Protein AF-A0A6M8MYH3-F1 (afdb_monomer_lite)

Structure (mmCIF, N/CA/C/O backbone):
data_AF-A0A6M8MYH3-F1
#
_entry.id   AF-A0A6M8MYH3-F1
#
loop_
_atom_site.group_PDB
_atom_site.id
_atom_site.type_symbol
_atom_site.label_atom_id
_atom_site.label_alt_id
_atom_site.label_comp_id
_atom_site.label_asym_id
_atom_site.label_entity_id
_atom_site.label_seq_id
_atom_site.pdbx_PDB_ins_code
_atom_site.Cartn_x
_atom_site.Cartn_y
_atom_site.Cartn_z
_atom_site.occupancy
_atom_site.B_iso_or_equiv
_atom_site.auth_seq_id
_atom_site.auth_comp_id
_atom_site.auth_asym_id
_atom_site.auth_atom_id
_atom_site.pdbx_PDB_model_num
ATOM 1 N N . MET A 1 1 ? 6.614 -10.483 -15.467 1.00 91.94 1 MET A N 1
ATOM 2 C CA . MET A 1 1 ? 6.981 -9.146 -14.966 1.00 91.94 1 MET A CA 1
ATOM 3 C C . MET A 1 1 ? 5.909 -8.125 -15.303 1.00 91.94 1 MET A C 1
ATOM 5 O O . MET A 1 1 ? 5.070 -7.936 -14.449 1.00 91.94 1 MET A O 1
ATOM 9 N N . ASN A 1 2 ? 5.831 -7.545 -16.510 1.00 96.75 2 ASN A N 1
ATOM 10 C CA . ASN A 1 2 ? 4.830 -6.499 -16.803 1.00 96.75 2 ASN A CA 1
ATOM 11 C C . ASN A 1 2 ? 3.371 -6.922 -16.519 1.00 96.75 2 ASN A C 1
ATOM 13 O O . ASN A 1 2 ? 2.690 -6.252 -15.757 1.00 96.75 2 ASN A O 1
ATOM 17 N N . ALA A 1 3 ? 2.925 -8.085 -17.008 1.00 98.12 3 ALA A N 1
ATOM 18 C CA . ALA A 1 3 ? 1.584 -8.593 -16.686 1.00 98.12 3 ALA A CA 1
ATOM 19 C C . ALA A 1 3 ? 1.354 -8.774 -15.169 1.00 98.12 3 ALA A C 1
ATOM 21 O O . ALA A 1 3 ? 0.278 -8.470 -14.663 1.00 98.12 3 ALA A O 1
ATOM 22 N N . SER A 1 4 ? 2.380 -9.231 -14.448 1.00 98.44 4 SER A N 1
ATOM 23 C CA . SER A 1 4 ? 2.359 -9.398 -12.992 1.00 98.44 4 SER A CA 1
ATOM 24 C C . SER A 1 4 ? 2.297 -8.043 -12.270 1.00 98.44 4 SER A C 1
ATOM 26 O O . SER A 1 4 ? 1.571 -7.917 -11.293 1.00 98.44 4 SER A O 1
ATOM 28 N N . LEU A 1 5 ? 2.997 -7.020 -12.777 1.00 98.62 5 LEU A N 1
ATOM 29 C CA . LEU A 1 5 ? 2.936 -5.637 -12.288 1.00 98.62 5 LEU A CA 1
ATOM 30 C C . LEU A 1 5 ? 1.548 -5.028 -12.513 1.00 98.62 5 LEU A C 1
ATOM 32 O O . LEU A 1 5 ? 0.999 -4.444 -11.587 1.00 98.62 5 LEU A O 1
ATOM 36 N N . ILE A 1 6 ? 0.949 -5.215 -13.694 1.00 98.75 6 ILE A N 1
ATOM 37 C CA . ILE A 1 6 ? -0.426 -4.769 -13.980 1.00 98.75 6 ILE A CA 1
ATOM 38 C C . ILE A 1 6 ? -1.397 -5.390 -12.974 1.00 98.75 6 ILE A C 1
ATOM 40 O O . ILE A 1 6 ? -2.198 -4.682 -12.366 1.00 98.75 6 ILE A O 1
ATOM 44 N N . GLU A 1 7 ? -1.317 -6.708 -12.771 1.00 98.75 7 GLU A N 1
ATOM 45 C CA . GLU A 1 7 ? -2.188 -7.399 -11.819 1.00 98.75 7 GLU A CA 1
ATOM 46 C C . GLU A 1 7 ? -1.955 -6.905 -10.385 1.00 98.75 7 GLU A C 1
ATOM 48 O O . GLU A 1 7 ? -2.914 -6.632 -9.666 1.00 98.75 7 GLU A O 1
ATOM 53 N N . PHE A 1 8 ? -0.695 -6.740 -9.981 1.00 98.81 8 PHE A N 1
ATOM 54 C CA . PHE A 1 8 ? -0.329 -6.264 -8.652 1.00 98.81 8 PHE A CA 1
ATOM 55 C C . PHE A 1 8 ? -0.869 -4.859 -8.381 1.00 98.81 8 PHE A C 1
ATOM 57 O O . PHE A 1 8 ? -1.613 -4.675 -7.420 1.00 98.81 8 PHE A O 1
ATOM 64 N N . ILE A 1 9 ? -0.571 -3.899 -9.263 1.00 98.62 9 ILE A N 1
ATOM 65 C CA . ILE A 1 9 ? -1.000 -2.499 -9.147 1.00 98.62 9 ILE A CA 1
ATOM 66 C C . ILE A 1 9 ? -2.533 -2.411 -9.167 1.00 98.62 9 ILE A C 1
ATOM 68 O O . ILE A 1 9 ? -3.127 -1.728 -8.333 1.00 98.62 9 ILE A O 1
ATOM 72 N N . SER A 1 10 ? -3.195 -3.171 -10.046 1.00 98.50 10 SER A N 1
ATOM 73 C CA . SER A 1 10 ? -4.659 -3.261 -10.076 1.00 98.50 10 SER A CA 1
ATOM 74 C C . SER A 1 10 ? -5.232 -3.675 -8.717 1.00 98.50 10 SER A C 1
ATOM 76 O O . SER A 1 10 ? -6.147 -3.025 -8.207 1.00 98.50 10 SER A O 1
ATOM 78 N N . LYS A 1 11 ? -4.650 -4.698 -8.081 1.00 98.50 11 LYS A N 1
ATOM 79 C CA . LYS A 1 11 ? -5.109 -5.218 -6.788 1.00 98.50 11 LYS A CA 1
ATOM 80 C C . LYS A 1 11 ? -4.842 -4.254 -5.628 1.00 98.50 11 LYS A C 1
ATOM 82 O O . LYS A 1 11 ? -5.740 -4.052 -4.813 1.00 98.50 11 LYS A O 1
ATOM 87 N N . ILE A 1 12 ? -3.658 -3.639 -5.558 1.00 98.25 12 ILE A N 1
ATOM 88 C CA . ILE A 1 12 ? -3.321 -2.684 -4.483 1.00 98.25 12 ILE A CA 1
ATOM 89 C C . ILE A 1 12 ? -4.020 -1.331 -4.640 1.00 98.25 12 ILE A C 1
ATOM 91 O O . ILE A 1 12 ? -4.193 -0.621 -3.657 1.00 98.25 12 ILE A O 1
ATOM 95 N N . SER A 1 13 ? -4.481 -0.992 -5.849 1.00 96.69 13 SER A N 1
ATOM 96 C CA . SER A 1 13 ? -5.286 0.212 -6.079 1.00 96.69 13 SER A CA 1
ATOM 97 C C . SER A 1 13 ? -6.730 0.082 -5.592 1.00 96.69 13 SER A C 1
ATOM 99 O O . SER A 1 13 ? -7.423 1.088 -5.469 1.00 96.69 13 SER A O 1
ATOM 101 N N . SER A 1 14 ? -7.228 -1.141 -5.363 1.00 94.31 14 SER A N 1
ATOM 102 C CA . SER A 1 14 ? -8.618 -1.422 -4.970 1.00 94.31 14 SER A CA 1
ATOM 103 C C . SER A 1 14 ? -9.700 -0.740 -5.838 1.00 94.31 14 SER A C 1
ATOM 105 O O . SER A 1 14 ? -10.833 -0.535 -5.390 1.00 94.31 14 SER A O 1
ATOM 107 N N . GLY A 1 15 ? -9.381 -0.432 -7.101 1.00 92.25 15 GLY A N 1
ATOM 108 C CA . GLY A 1 15 ? -10.276 0.238 -8.051 1.00 92.25 15 GLY A CA 1
ATOM 109 C C . GLY A 1 15 ? -10.199 1.770 -8.052 1.00 92.25 15 GLY A C 1
ATOM 110 O O . GLY A 1 15 ? -11.025 2.411 -8.698 1.00 92.25 15 GLY A O 1
ATOM 111 N N . CYS A 1 16 ? -9.228 2.363 -7.353 1.00 92.88 16 CYS A N 1
ATOM 112 C CA . CYS A 1 16 ? -8.982 3.809 -7.346 1.00 92.88 16 CYS A CA 1
ATOM 113 C C . CYS A 1 16 ? -8.246 4.318 -8.596 1.00 92.88 16 CYS A C 1
ATOM 115 O O . CYS A 1 16 ? -8.131 5.528 -8.771 1.00 92.88 16 CYS A O 1
ATOM 117 N N . MET A 1 17 ? -7.742 3.418 -9.442 1.00 96.88 17 MET A N 1
ATOM 118 C CA . MET A 1 17 ? -6.962 3.745 -10.638 1.00 96.88 17 MET A CA 1
ATOM 119 C C . MET A 1 17 ? -7.612 3.154 -11.886 1.00 96.88 17 MET A C 1
ATOM 121 O O . MET A 1 17 ? -8.230 2.089 -11.835 1.00 96.88 17 MET A O 1
ATOM 125 N N . SER A 1 18 ? -7.463 3.848 -13.010 1.00 97.56 18 SER A N 1
ATOM 126 C CA . SER A 1 18 ? -7.873 3.348 -14.321 1.00 97.56 18 SER A CA 1
ATOM 127 C C . SER A 1 18 ? -6.873 2.334 -14.884 1.00 97.56 18 SER A C 1
ATOM 129 O O . SER A 1 18 ? -5.684 2.369 -14.569 1.00 97.56 18 SER A O 1
ATOM 131 N N . ASP A 1 19 ? -7.339 1.463 -15.785 1.00 97.69 19 ASP A N 1
ATOM 132 C CA . ASP A 1 19 ? -6.478 0.485 -16.469 1.00 97.69 19 ASP A CA 1
ATOM 133 C C . ASP A 1 19 ? -5.330 1.155 -17.251 1.00 97.69 19 ASP A C 1
ATOM 135 O O . ASP A 1 19 ? -4.252 0.578 -17.380 1.00 97.69 19 ASP A O 1
ATOM 139 N N . GLU A 1 20 ? -5.540 2.378 -17.755 1.00 98.00 20 GLU A N 1
ATOM 140 C CA . GLU A 1 20 ? -4.515 3.159 -18.459 1.00 98.00 20 GLU A CA 1
ATOM 141 C C . GLU A 1 20 ? -3.400 3.616 -17.510 1.00 98.00 20 GLU A C 1
ATOM 143 O O . GLU A 1 20 ? -2.222 3.435 -17.816 1.00 98.00 20 GLU A O 1
ATOM 148 N N . GLU A 1 21 ? -3.756 4.157 -16.340 1.00 98.00 21 GLU A N 1
ATOM 149 C CA . GLU A 1 21 ? -2.784 4.562 -15.315 1.00 98.00 21 GLU A CA 1
ATOM 150 C C . GLU A 1 21 ? -1.997 3.354 -14.798 1.00 98.00 21 GLU A C 1
ATOM 152 O O . GLU A 1 21 ? -0.771 3.403 -14.708 1.00 98.00 21 GLU A O 1
ATOM 157 N N . ILE A 1 22 ? -2.694 2.246 -14.529 1.00 98.56 22 ILE A N 1
ATOM 158 C CA . ILE A 1 22 ? -2.085 0.983 -14.099 1.00 98.56 22 ILE A CA 1
ATOM 159 C C . ILE A 1 22 ? -1.095 0.475 -15.154 1.00 98.56 22 ILE A C 1
ATOM 161 O O . ILE A 1 22 ? 0.042 0.134 -14.822 1.00 98.56 22 ILE A O 1
ATOM 165 N N . GLY A 1 23 ? -1.515 0.430 -16.422 1.00 98.44 23 GLY A N 1
ATOM 166 C CA . GLY A 1 23 ? -0.679 -0.024 -17.531 1.00 98.44 23 GLY A CA 1
ATOM 167 C C . GLY A 1 23 ? 0.573 0.831 -17.693 1.00 98.44 23 GLY A C 1
ATOM 168 O O . GLY A 1 23 ? 1.672 0.292 -17.798 1.00 98.44 23 GLY A O 1
ATOM 169 N N . LYS A 1 24 ? 0.424 2.158 -17.614 1.00 98.31 24 LYS A N 1
ATOM 170 C CA . LYS A 1 24 ? 1.548 3.092 -17.705 1.00 98.31 24 LYS A CA 1
ATOM 171 C C . LYS A 1 24 ? 2.595 2.838 -16.615 1.00 98.31 24 LYS A C 1
ATOM 173 O O . LYS A 1 24 ? 3.772 2.692 -16.937 1.00 98.31 24 LYS A O 1
ATOM 178 N N . ILE A 1 25 ? 2.180 2.739 -15.350 1.00 98.31 25 ILE A N 1
ATOM 179 C CA . ILE A 1 25 ? 3.112 2.492 -14.236 1.00 98.31 25 ILE A CA 1
ATOM 180 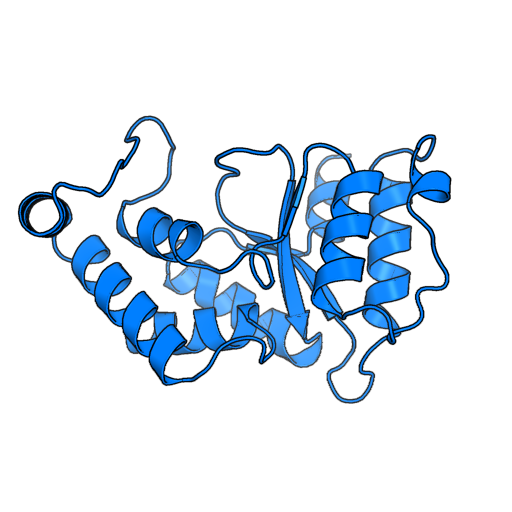C C . ILE A 1 25 ? 3.792 1.130 -14.399 1.00 98.31 25 ILE A C 1
ATOM 182 O O . ILE A 1 25 ? 5.003 1.014 -14.223 1.00 98.31 25 ILE A O 1
ATOM 186 N N . ALA A 1 26 ? 3.037 0.093 -14.771 1.00 98.62 26 ALA A N 1
ATOM 187 C CA . ALA A 1 26 ? 3.592 -1.239 -14.986 1.00 98.62 26 ALA A CA 1
ATOM 188 C C . ALA A 1 26 ? 4.611 -1.282 -16.138 1.00 98.62 26 ALA A C 1
ATOM 190 O O . ALA A 1 26 ? 5.594 -2.023 -16.061 1.00 98.62 26 ALA A O 1
ATOM 191 N N . ASP A 1 27 ? 4.390 -0.512 -17.205 1.00 98.44 27 ASP A N 1
ATOM 192 C CA . ASP A 1 27 ? 5.309 -0.399 -18.339 1.00 98.44 27 ASP A CA 1
ATOM 193 C C . ASP A 1 27 ? 6.606 0.314 -17.946 1.00 98.44 27 ASP A C 1
ATOM 195 O O . ASP A 1 27 ? 7.692 -0.170 -18.275 1.00 98.44 27 ASP A O 1
ATOM 199 N N . GLU A 1 28 ? 6.507 1.429 -17.221 1.00 98.12 28 GLU A N 1
ATOM 200 C CA . GLU A 1 28 ? 7.662 2.188 -16.728 1.00 98.12 28 GLU A CA 1
ATOM 201 C C . GLU A 1 28 ? 8.477 1.359 -15.725 1.00 98.12 28 GLU A C 1
ATOM 203 O O . GLU A 1 28 ? 9.685 1.182 -15.898 1.00 98.12 28 GLU A O 1
ATOM 208 N N . ALA A 1 29 ? 7.817 0.745 -14.741 1.00 98.25 29 ALA A N 1
ATOM 209 C CA . ALA A 1 29 ? 8.468 -0.125 -13.768 1.00 98.25 29 ALA A CA 1
ATOM 210 C C . ALA A 1 29 ? 9.130 -1.340 -14.434 1.00 98.25 29 ALA A C 1
ATOM 212 O O . ALA A 1 29 ? 10.258 -1.695 -14.097 1.00 98.25 29 ALA A O 1
ATOM 213 N N . ALA A 1 30 ? 8.478 -1.973 -15.417 1.00 98.31 30 ALA A N 1
ATOM 214 C CA . ALA A 1 30 ? 9.063 -3.106 -16.134 1.00 98.31 30 ALA A CA 1
ATOM 215 C C . ALA A 1 30 ? 10.337 -2.722 -16.904 1.00 98.31 30 ALA A C 1
ATOM 217 O O . ALA A 1 30 ? 11.275 -3.520 -16.949 1.00 98.31 30 ALA A O 1
ATOM 218 N N . GLN A 1 31 ? 10.388 -1.520 -17.488 1.00 98.12 31 GLN A N 1
ATOM 219 C CA . GLN A 1 31 ? 11.597 -0.997 -18.132 1.00 98.12 31 GLN A CA 1
ATOM 220 C C . GLN A 1 31 ? 12.703 -0.744 -17.102 1.00 98.12 31 GLN A C 1
ATOM 222 O O . GLN A 1 31 ? 13.832 -1.186 -17.306 1.00 98.12 31 GLN A O 1
ATOM 227 N N . ALA A 1 32 ? 12.359 -0.122 -15.973 1.00 97.81 32 ALA A N 1
ATOM 228 C CA . ALA A 1 32 ? 13.278 0.125 -14.868 1.00 97.81 32 ALA A CA 1
ATOM 229 C C . ALA A 1 32 ? 13.844 -1.164 -14.246 1.00 97.81 32 ALA A C 1
ATOM 231 O O . ALA A 1 32 ? 15.018 -1.205 -13.895 1.00 97.81 32 ALA A O 1
ATOM 232 N N . TYR A 1 33 ? 13.053 -2.239 -14.148 1.00 97.50 33 TYR A N 1
ATOM 233 C CA . TYR A 1 33 ? 13.547 -3.557 -13.728 1.00 97.50 33 TYR A CA 1
ATOM 234 C C . TYR A 1 33 ? 14.475 -4.209 -14.763 1.00 97.50 33 TYR A C 1
ATOM 236 O O . TYR A 1 33 ? 15.363 -4.972 -14.387 1.00 97.50 33 TYR A O 1
ATOM 244 N N . ALA A 1 34 ? 14.245 -3.973 -16.057 1.00 97.75 34 ALA A N 1
ATOM 245 C CA . ALA A 1 34 ? 14.993 -4.625 -17.129 1.00 97.75 34 ALA A CA 1
ATOM 246 C C . ALA A 1 34 ? 16.368 -3.986 -17.373 1.00 97.75 34 ALA A C 1
ATOM 248 O O . ALA A 1 34 ? 17.335 -4.712 -17.605 1.00 97.75 34 ALA A O 1
ATOM 249 N N . ASP A 1 35 ? 16.447 -2.654 -17.338 1.00 97.94 35 ASP A N 1
ATOM 250 C CA . ASP A 1 35 ? 17.680 -1.892 -17.560 1.00 97.94 35 ASP A CA 1
ATOM 251 C C . ASP A 1 35 ? 17.635 -0.556 -16.786 1.00 97.94 35 ASP A C 1
ATOM 253 O O . ASP A 1 35 ? 17.215 0.470 -17.336 1.00 97.94 35 ASP A O 1
ATOM 257 N N . PRO A 1 36 ? 18.031 -0.557 -15.496 1.00 96.94 36 PRO A N 1
ATOM 258 C CA . PRO A 1 36 ? 17.981 0.637 -14.655 1.00 96.94 36 PRO A CA 1
ATOM 259 C C . PRO A 1 36 ? 18.790 1.817 -15.213 1.00 96.94 36 PRO A C 1
ATOM 261 O O . PRO A 1 36 ? 18.318 2.953 -15.196 1.00 96.94 36 PRO A O 1
ATOM 264 N N . ASP A 1 37 ? 19.985 1.556 -15.754 1.00 96.94 37 ASP A N 1
ATOM 265 C CA . ASP A 1 37 ? 20.889 2.594 -16.264 1.00 96.94 37 ASP A CA 1
ATOM 266 C C . ASP A 1 37 ? 20.313 3.269 -17.518 1.00 96.94 37 ASP A C 1
ATOM 268 O O . ASP A 1 37 ? 20.327 4.502 -17.642 1.00 96.94 37 ASP A O 1
ATOM 272 N N . ALA A 1 38 ? 19.768 2.477 -18.451 1.00 97.75 38 ALA A N 1
ATOM 273 C CA . ALA A 1 38 ? 19.095 3.015 -19.629 1.00 97.75 38 ALA A CA 1
ATOM 274 C C . ALA A 1 38 ? 17.831 3.794 -19.244 1.00 97.75 38 ALA A C 1
ATOM 276 O O . ALA A 1 38 ? 17.566 4.855 -19.816 1.00 97.75 38 ALA A O 1
ATOM 277 N N . PHE A 1 39 ? 17.078 3.302 -18.256 1.00 97.88 39 PHE A N 1
ATOM 278 C CA . PHE A 1 39 ? 15.870 3.959 -17.774 1.00 97.88 39 PHE A CA 1
ATOM 279 C C . PHE A 1 39 ? 16.169 5.322 -17.135 1.00 97.88 39 PHE A C 1
ATOM 281 O O . PHE A 1 39 ? 15.526 6.303 -17.503 1.00 97.88 39 PHE A O 1
ATOM 288 N N . LEU A 1 40 ? 17.173 5.429 -16.257 1.00 97.12 40 LEU A N 1
ATOM 289 C CA . LEU A 1 40 ? 17.587 6.713 -15.669 1.00 97.12 40 LEU A CA 1
ATOM 290 C C . LEU A 1 40 ? 18.138 7.680 -16.723 1.00 97.12 40 LEU A C 1
ATOM 292 O O . LEU A 1 40 ? 17.867 8.877 -16.674 1.00 97.12 40 LEU A O 1
ATOM 296 N N . THR A 1 41 ? 18.860 7.169 -17.724 1.00 97.19 41 THR A N 1
ATOM 297 C CA . THR A 1 41 ? 19.340 7.991 -18.846 1.00 97.19 41 THR A CA 1
ATOM 298 C C . THR A 1 41 ? 18.182 8.577 -19.660 1.00 97.19 41 THR A C 1
ATOM 300 O O . THR A 1 41 ? 18.256 9.723 -20.106 1.00 97.19 41 THR A O 1
ATOM 303 N N . ALA A 1 42 ? 17.114 7.801 -19.869 1.00 97.00 42 ALA A N 1
ATOM 304 C CA . ALA A 1 42 ? 15.917 8.244 -20.581 1.00 97.00 42 ALA A CA 1
ATOM 305 C C . ALA A 1 42 ? 15.021 9.170 -19.738 1.00 97.00 42 ALA A C 1
ATOM 307 O O . ALA A 1 42 ? 14.295 9.985 -20.306 1.00 97.00 42 ALA A O 1
ATOM 308 N N . ASN A 1 43 ? 15.099 9.067 -18.409 1.00 96.00 43 ASN A N 1
ATOM 309 C CA . ASN A 1 43 ? 14.261 9.790 -17.455 1.00 96.00 43 ASN A CA 1
ATOM 310 C C . ASN A 1 43 ? 15.124 10.571 -16.443 1.00 96.00 43 ASN A C 1
ATOM 312 O O . ASN A 1 43 ? 15.139 10.237 -15.257 1.00 96.00 43 ASN A O 1
ATOM 316 N N . PRO A 1 44 ? 15.839 11.625 -16.881 1.00 93.62 44 PRO A N 1
ATOM 317 C CA . PRO A 1 44 ? 16.796 12.349 -16.038 1.00 93.62 44 PRO A CA 1
ATOM 318 C C . PRO A 1 44 ? 16.155 13.112 -14.868 1.00 93.62 44 PRO A C 1
ATOM 320 O O . PRO A 1 44 ? 16.868 13.542 -13.966 1.00 93.62 44 PRO A O 1
ATOM 323 N N . ASP A 1 45 ? 14.833 13.293 -14.885 1.00 92.44 45 ASP A N 1
ATOM 324 C CA . ASP A 1 45 ? 14.081 13.952 -13.813 1.00 92.44 45 ASP A CA 1
ATOM 325 C C . ASP A 1 45 ? 13.760 13.005 -12.641 1.00 92.44 45 ASP A C 1
ATOM 327 O O . ASP A 1 45 ? 13.295 13.457 -11.593 1.00 92.44 45 ASP A O 1
ATOM 331 N N . ILE A 1 46 ? 13.996 11.695 -12.791 1.00 91.88 46 ILE A N 1
ATOM 332 C CA . ILE A 1 46 ? 13.777 10.725 -11.715 1.00 91.88 46 ILE A CA 1
ATOM 333 C C . ILE A 1 46 ? 14.869 10.885 -10.660 1.00 91.88 46 ILE A C 1
ATOM 335 O O . ILE A 1 46 ? 16.044 10.610 -10.898 1.00 91.88 46 ILE A O 1
ATOM 339 N N . ASN A 1 47 ? 14.455 11.285 -9.460 1.00 90.12 47 ASN A N 1
ATOM 340 C CA . ASN A 1 47 ? 15.322 11.394 -8.294 1.00 90.12 47 ASN A CA 1
ATOM 341 C C . ASN A 1 47 ? 15.405 10.052 -7.552 1.00 90.12 47 ASN A C 1
ATOM 343 O O . ASN A 1 47 ? 14.866 9.912 -6.457 1.00 90.12 47 ASN A O 1
ATOM 347 N N . PHE A 1 48 ? 16.017 9.053 -8.184 1.00 93.50 48 PHE A N 1
ATOM 348 C CA . PHE A 1 48 ? 16.258 7.762 -7.547 1.00 93.50 48 PHE A CA 1
ATOM 349 C C . PHE A 1 48 ? 17.342 7.893 -6.473 1.00 93.50 48 PHE A C 1
ATOM 351 O O . PHE A 1 48 ? 18.460 8.313 -6.777 1.00 93.50 48 PHE A O 1
ATOM 358 N N . ASP A 1 49 ? 17.009 7.528 -5.235 1.00 92.12 49 ASP A N 1
ATOM 359 C CA . ASP A 1 49 ? 17.952 7.467 -4.121 1.00 92.12 49 ASP A CA 1
ATOM 360 C C . ASP A 1 49 ? 18.398 6.014 -3.908 1.00 92.12 49 ASP A C 1
ATOM 362 O O . ASP A 1 49 ? 17.670 5.184 -3.361 1.00 92.12 49 ASP A O 1
ATOM 366 N N . ASP A 1 50 ? 19.615 5.708 -4.358 1.00 90.81 50 ASP A N 1
ATOM 367 C CA . ASP A 1 50 ? 20.205 4.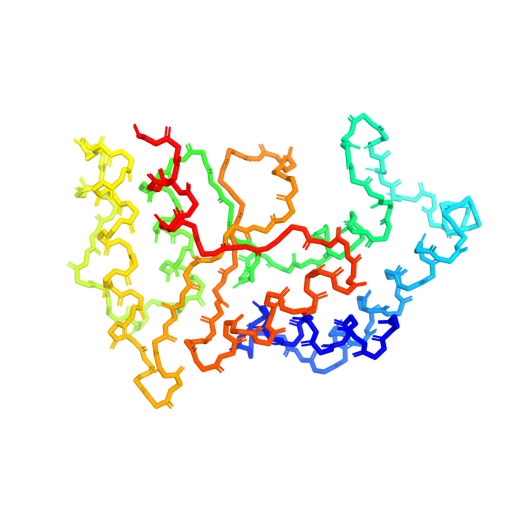370 -4.297 1.00 90.81 50 ASP A CA 1
ATOM 368 C C . ASP A 1 50 ? 20.658 3.956 -2.885 1.00 90.81 50 ASP A C 1
ATOM 370 O O . ASP A 1 50 ? 21.172 2.849 -2.696 1.00 90.81 50 ASP A O 1
ATOM 374 N N . THR A 1 51 ? 20.455 4.814 -1.878 1.00 92.00 51 THR A N 1
ATOM 375 C CA . THR A 1 51 ? 20.682 4.464 -0.472 1.00 92.00 51 THR A CA 1
ATOM 376 C C . THR A 1 51 ? 19.549 3.624 0.115 1.00 92.00 51 THR A C 1
ATOM 378 O O . THR A 1 51 ? 19.781 2.897 1.087 1.00 92.00 51 THR A O 1
ATOM 381 N N . PHE A 1 52 ? 18.352 3.667 -0.481 1.00 90.69 52 PHE A N 1
ATOM 382 C CA . PHE A 1 52 ? 17.254 2.786 -0.099 1.00 90.69 52 PHE A CA 1
ATOM 383 C C . PHE A 1 52 ? 17.496 1.363 -0.619 1.00 90.69 52 PHE A C 1
ATOM 385 O O . PHE A 1 52 ? 17.923 1.174 -1.759 1.00 90.69 52 PHE A O 1
ATOM 392 N N . PRO A 1 53 ? 17.189 0.324 0.177 1.00 92.25 53 PRO A N 1
ATOM 393 C CA . PRO A 1 53 ? 17.438 -1.069 -0.182 1.00 92.25 53 PRO A CA 1
ATOM 394 C C . PRO A 1 53 ? 16.398 -1.640 -1.167 1.00 92.25 53 PRO A C 1
ATOM 396 O O . PRO A 1 53 ? 16.081 -2.826 -1.091 1.00 92.25 53 PRO A O 1
ATOM 399 N N . ILE A 1 54 ? 15.874 -0.826 -2.091 1.00 95.31 54 ILE A N 1
ATOM 400 C CA . ILE A 1 54 ? 14.885 -1.237 -3.095 1.00 95.31 54 ILE A CA 1
ATOM 401 C C . ILE A 1 54 ? 15.414 -1.014 -4.522 1.00 95.31 54 ILE A C 1
ATOM 403 O O . ILE A 1 54 ? 16.133 -0.047 -4.783 1.00 95.31 54 ILE A O 1
ATOM 407 N N . PRO A 1 55 ? 15.088 -1.896 -5.482 1.00 96.50 55 PRO A N 1
ATOM 408 C CA . PRO A 1 55 ? 15.463 -1.703 -6.877 1.00 96.50 55 PRO A CA 1
ATOM 409 C C . PRO A 1 55 ? 14.690 -0.537 -7.511 1.00 96.50 55 PRO A C 1
ATOM 411 O O . PRO A 1 55 ? 13.546 -0.263 -7.154 1.00 96.50 55 PRO A O 1
ATOM 414 N N . LEU A 1 56 ? 15.267 0.082 -8.547 1.00 97.06 56 LEU A N 1
ATOM 415 C CA . LEU A 1 56 ? 14.632 1.187 -9.279 1.00 97.06 56 LEU A CA 1
ATOM 416 C C . LEU A 1 56 ? 13.234 0.836 -9.816 1.00 97.06 56 LEU A C 1
ATOM 418 O O . LEU A 1 56 ? 12.348 1.680 -9.822 1.00 97.06 56 LEU A O 1
ATOM 422 N N . GLY A 1 57 ? 13.012 -0.407 -10.249 1.00 97.31 57 GLY A N 1
ATOM 423 C CA . GLY A 1 57 ? 11.686 -0.845 -10.691 1.00 97.31 57 GLY A CA 1
ATOM 424 C C . GLY A 1 57 ? 10.629 -0.769 -9.586 1.00 97.31 57 GLY A C 1
ATOM 425 O O . GLY A 1 57 ? 9.514 -0.329 -9.846 1.00 97.31 57 GLY A O 1
ATOM 426 N N . GLU A 1 58 ? 10.991 -1.125 -8.351 1.00 97.88 58 GLU A N 1
ATOM 427 C CA . GLU A 1 58 ? 10.110 -0.996 -7.185 1.00 97.88 58 GLU A CA 1
ATOM 428 C C . GLU A 1 58 ? 9.903 0.475 -6.827 1.00 97.88 58 GLU A C 1
ATOM 430 O O . GLU A 1 58 ? 8.766 0.899 -6.636 1.00 97.88 58 GLU A O 1
ATOM 435 N N . TRP A 1 59 ? 10.975 1.272 -6.850 1.00 97.19 59 TRP A N 1
ATOM 436 C CA . TRP A 1 59 ? 10.907 2.723 -6.660 1.00 97.19 59 TRP A CA 1
ATOM 437 C C . TRP A 1 59 ? 9.920 3.384 -7.627 1.00 97.19 59 TRP A C 1
ATOM 439 O O . TRP A 1 59 ? 9.108 4.209 -7.219 1.00 97.19 59 TRP A O 1
ATOM 449 N N . VAL A 1 60 ? 9.957 3.003 -8.907 1.00 97.25 60 VAL A N 1
ATOM 450 C CA . VAL A 1 60 ? 9.033 3.517 -9.926 1.00 97.25 60 VAL A CA 1
ATOM 451 C C . VAL A 1 60 ? 7.594 3.114 -9.621 1.00 97.25 60 VAL A C 1
ATOM 453 O O . VAL A 1 60 ? 6.708 3.949 -9.779 1.00 97.25 60 VAL A O 1
ATOM 456 N N . VAL A 1 61 ? 7.340 1.884 -9.154 1.00 97.69 61 VAL A N 1
ATOM 457 C CA . VAL A 1 61 ? 5.989 1.486 -8.724 1.00 97.69 61 VAL A CA 1
ATOM 458 C C . VAL A 1 61 ? 5.524 2.385 -7.586 1.00 97.69 61 VAL A C 1
ATOM 460 O O . VAL A 1 61 ? 4.509 3.056 -7.740 1.00 97.69 61 VAL A O 1
ATOM 463 N N . ILE A 1 62 ? 6.265 2.429 -6.476 1.00 96.62 62 ILE A N 1
ATOM 464 C CA . ILE A 1 62 ? 5.849 3.135 -5.257 1.00 96.62 62 ILE A CA 1
ATOM 465 C C . ILE A 1 62 ? 5.718 4.639 -5.504 1.00 96.62 62 ILE A C 1
ATOM 467 O O . ILE A 1 62 ? 4.675 5.211 -5.209 1.00 96.62 62 ILE A O 1
ATOM 471 N N . GLY A 1 63 ? 6.717 5.262 -6.131 1.00 95.12 63 GLY A N 1
ATOM 472 C CA . GLY A 1 63 ? 6.728 6.700 -6.406 1.00 95.12 63 GLY A CA 1
ATOM 473 C C . GLY A 1 63 ? 5.707 7.168 -7.449 1.00 95.12 63 GLY A C 1
ATOM 474 O O . GLY A 1 63 ? 5.505 8.371 -7.593 1.00 95.12 63 GLY A O 1
ATOM 475 N N . SER A 1 64 ? 5.066 6.247 -8.177 1.00 96.19 64 SER A N 1
ATOM 476 C CA . SER A 1 64 ? 4.031 6.581 -9.167 1.00 96.19 64 SER A CA 1
ATOM 477 C C . SER A 1 64 ? 2.605 6.328 -8.674 1.00 96.19 64 SER A C 1
ATOM 479 O O . SER A 1 64 ? 1.652 6.699 -9.365 1.00 96.19 64 SER A O 1
ATOM 481 N N . LEU A 1 65 ? 2.428 5.682 -7.517 1.00 97.38 65 LEU A N 1
ATOM 482 C CA . LEU A 1 65 ? 1.102 5.492 -6.936 1.00 97.38 65 LEU A CA 1
ATOM 483 C C . LEU A 1 65 ? 0.556 6.841 -6.441 1.00 97.38 65 LEU A C 1
ATOM 485 O O . LEU A 1 65 ? 1.282 7.591 -5.794 1.00 97.38 65 LEU A O 1
ATOM 489 N N . PRO A 1 66 ? -0.722 7.163 -6.703 1.00 96.12 66 PRO A N 1
ATOM 490 C CA . PRO A 1 66 ? -1.330 8.369 -6.156 1.00 96.12 66 PRO A CA 1
ATOM 491 C C . PRO A 1 66 ? -1.557 8.235 -4.643 1.00 96.12 66 PRO A C 1
ATOM 493 O O . PRO A 1 66 ? -1.784 7.132 -4.144 1.00 96.12 66 PRO A O 1
ATOM 496 N N . ASP A 1 67 ? -1.639 9.366 -3.939 1.00 92.56 67 ASP A N 1
ATOM 497 C CA . ASP A 1 67 ? -1.905 9.441 -2.488 1.00 92.56 67 ASP A CA 1
ATOM 498 C C . ASP A 1 67 ? -3.226 8.764 -2.071 1.00 92.56 67 ASP A C 1
ATOM 500 O O . ASP A 1 67 ? -3.428 8.376 -0.925 1.00 92.56 67 ASP A O 1
ATOM 504 N N . THR A 1 68 ? -4.166 8.590 -3.006 1.00 93.38 68 THR A N 1
ATOM 505 C CA . THR A 1 68 ? -5.415 7.847 -2.767 1.00 93.38 68 THR A CA 1
ATOM 506 C C . THR A 1 68 ? -5.215 6.331 -2.685 1.00 93.38 68 THR A C 1
ATOM 508 O O . THR A 1 68 ? -6.130 5.623 -2.259 1.00 93.38 68 THR A O 1
ATOM 511 N N . VAL A 1 69 ? -4.047 5.835 -3.098 1.00 97.31 69 VAL A N 1
ATOM 512 C CA . VAL A 1 69 ? -3.646 4.424 -3.087 1.00 97.31 69 VAL A CA 1
ATOM 513 C C . VAL A 1 69 ? -2.507 4.194 -2.097 1.00 97.31 69 VAL A C 1
ATOM 515 O O . VAL A 1 69 ? -2.643 3.325 -1.236 1.00 97.31 69 VAL A O 1
ATOM 518 N N . LEU A 1 70 ? -1.416 4.960 -2.200 1.00 98.00 70 LEU A N 1
ATOM 519 C CA . LEU A 1 70 ? -0.278 4.881 -1.286 1.00 98.00 70 LEU A CA 1
ATOM 520 C C . LEU A 1 70 ? -0.530 5.778 -0.071 1.00 98.00 70 LEU A C 1
ATOM 522 O O . LEU A 1 70 ? -0.385 6.993 -0.130 1.00 98.00 70 LEU A O 1
ATOM 526 N N . LEU A 1 71 ? -0.923 5.162 1.039 1.00 98.00 71 LEU A N 1
ATOM 527 C CA . LEU A 1 71 ? -1.278 5.855 2.270 1.00 98.00 71 LEU A CA 1
ATOM 528 C C . LEU A 1 71 ? -0.067 5.878 3.197 1.00 98.00 71 LEU A C 1
ATOM 530 O O . LEU A 1 71 ? 0.371 4.831 3.691 1.00 98.00 71 LEU A O 1
ATOM 534 N N . GLN A 1 72 ? 0.446 7.078 3.446 1.00 97.62 72 GLN A N 1
ATOM 535 C CA . GLN A 1 72 ? 1.658 7.299 4.224 1.00 97.62 72 GLN A CA 1
ATOM 536 C C . GLN A 1 72 ? 1.410 8.237 5.403 1.00 97.62 72 GLN A C 1
ATOM 538 O O . GLN A 1 72 ? 0.610 9.166 5.320 1.00 97.62 72 GLN A O 1
ATOM 543 N N . ALA A 1 73 ? 2.082 7.979 6.524 1.00 98.06 73 ALA A N 1
ATOM 544 C CA . ALA A 1 73 ? 2.005 8.827 7.710 1.00 98.06 73 ALA A CA 1
ATOM 545 C C . ALA A 1 73 ? 3.104 8.498 8.728 1.00 98.06 73 ALA A C 1
ATOM 547 O O . ALA A 1 73 ? 3.600 7.377 8.789 1.00 98.06 73 ALA A O 1
ATOM 548 N N . ASP A 1 74 ? 3.399 9.435 9.629 1.00 97.88 74 ASP A N 1
ATOM 549 C CA . ASP A 1 74 ? 4.313 9.183 10.755 1.00 97.88 74 ASP A CA 1
ATOM 550 C C . ASP A 1 74 ? 3.598 8.633 11.998 1.00 97.88 74 ASP A C 1
ATOM 552 O O . ASP A 1 74 ? 4.230 8.132 12.930 1.00 97.88 74 ASP A O 1
ATOM 556 N N . THR A 1 75 ? 2.265 8.738 12.049 1.00 98.12 75 THR A N 1
ATOM 557 C CA . THR A 1 75 ? 1.464 8.324 13.207 1.00 98.12 75 THR A CA 1
ATOM 558 C C . THR A 1 75 ? 0.158 7.644 12.792 1.00 98.12 75 THR A C 1
ATOM 560 O O . THR A 1 75 ? -0.428 7.966 11.763 1.00 98.12 75 THR A O 1
ATOM 563 N N . TYR A 1 76 ? -0.371 6.733 13.619 1.00 98.38 76 TYR A N 1
ATOM 564 C CA . TYR A 1 76 ? -1.668 6.088 13.348 1.00 98.38 76 TYR A CA 1
ATOM 565 C C . TYR A 1 76 ? -2.875 7.047 13.286 1.00 98.38 76 TYR A C 1
ATOM 567 O O . TYR A 1 76 ? -3.786 6.784 12.499 1.00 98.38 76 TYR A O 1
ATOM 575 N N . PRO A 1 77 ? -2.966 8.125 14.098 1.00 98.44 77 PRO A N 1
ATOM 576 C CA . PRO A 1 77 ? -3.972 9.166 13.886 1.00 98.44 77 PRO A CA 1
ATOM 577 C C . PRO A 1 77 ? -3.921 9.791 12.487 1.00 98.44 77 PRO A C 1
ATOM 579 O O . PRO A 1 77 ? -4.978 9.980 11.880 1.00 98.44 77 PRO A O 1
ATOM 582 N N . ASP A 1 78 ? -2.721 10.087 11.988 1.00 98.38 78 ASP A N 1
ATOM 583 C CA . ASP A 1 78 ? -2.534 10.695 10.669 1.00 98.38 78 ASP A CA 1
ATOM 584 C C . ASP A 1 78 ? -2.823 9.668 9.568 1.00 98.38 78 ASP A C 1
ATOM 586 O O . ASP A 1 78 ? -3.615 9.953 8.676 1.00 98.38 78 ASP A O 1
ATOM 590 N N . LEU A 1 79 ? -2.368 8.419 9.729 1.00 98.50 79 LEU A N 1
ATOM 591 C CA . LEU A 1 79 ? -2.707 7.320 8.820 1.00 98.50 79 LEU A CA 1
ATOM 592 C C . LEU A 1 79 ? -4.223 7.120 8.701 1.00 98.50 79 LEU A C 1
ATOM 594 O O . LEU A 1 79 ? -4.756 6.963 7.608 1.00 98.50 79 LEU A O 1
ATOM 598 N N . LEU A 1 80 ? -4.954 7.147 9.822 1.00 98.50 80 LEU A N 1
ATOM 599 C CA . LEU A 1 80 ? -6.415 7.062 9.784 1.00 98.50 80 LEU A CA 1
ATOM 600 C C . LEU A 1 80 ? -7.038 8.268 9.062 1.00 98.50 80 LEU A C 1
ATOM 602 O O . LEU A 1 80 ? -8.093 8.120 8.452 1.00 98.50 80 LEU A O 1
ATOM 606 N N . THR A 1 81 ? -6.420 9.446 9.134 1.00 97.75 81 THR A N 1
ATOM 607 C CA . THR A 1 81 ? -6.890 10.633 8.407 1.00 97.75 81 THR A CA 1
ATOM 608 C C . THR A 1 81 ? -6.738 10.439 6.900 1.00 97.75 81 THR A C 1
ATOM 610 O O . THR A 1 81 ? -7.721 10.641 6.188 1.00 97.75 81 THR A O 1
ATOM 613 N N . GLU A 1 82 ? -5.582 9.953 6.442 1.00 97.56 82 GLU A N 1
ATOM 614 C CA . GLU A 1 82 ? -5.334 9.622 5.031 1.00 97.56 82 GLU A CA 1
ATOM 615 C C . GLU A 1 82 ? -6.285 8.531 4.525 1.00 97.56 82 GLU A C 1
ATOM 617 O O . GLU A 1 82 ? -6.965 8.706 3.514 1.00 97.56 82 GLU A O 1
ATOM 622 N N . ILE A 1 83 ? -6.455 7.449 5.295 1.00 97.62 83 ILE A N 1
ATOM 623 C CA . ILE A 1 83 ? -7.440 6.399 4.994 1.00 97.62 83 ILE A CA 1
ATOM 624 C C . ILE A 1 83 ? -8.842 7.004 4.846 1.00 97.62 83 ILE A C 1
ATOM 626 O O . ILE A 1 83 ? -9.554 6.710 3.896 1.00 97.62 83 ILE A O 1
ATOM 630 N N . MET A 1 84 ? -9.286 7.847 5.781 1.00 97.25 84 MET A N 1
ATOM 631 C CA . MET A 1 84 ? -10.617 8.456 5.694 1.00 97.25 84 MET A CA 1
ATOM 632 C C . MET A 1 84 ? -10.754 9.374 4.471 1.00 97.25 84 MET A C 1
ATOM 634 O O . MET A 1 84 ? -11.835 9.438 3.881 1.00 97.25 84 MET A O 1
ATOM 638 N N . ALA A 1 85 ? -9.685 10.079 4.093 1.00 96.00 85 ALA A N 1
ATOM 639 C CA . ALA A 1 85 ? -9.662 10.943 2.922 1.00 96.00 85 ALA A CA 1
ATOM 640 C C . ALA A 1 85 ? -9.785 10.143 1.617 1.00 96.00 85 ALA A C 1
ATOM 642 O O . ALA A 1 85 ? -10.547 10.559 0.740 1.00 96.00 85 ALA A O 1
ATOM 643 N N . SER A 1 86 ? -9.145 8.971 1.516 1.00 95.25 86 SER A N 1
ATOM 644 C CA . SER A 1 86 ? -9.189 8.133 0.308 1.00 95.25 86 SER A CA 1
ATOM 645 C C . SER A 1 86 ? -10.587 7.577 -0.004 1.00 95.25 86 SER A C 1
ATOM 647 O O . SER A 1 86 ? -10.952 7.439 -1.170 1.00 95.25 86 SER A O 1
ATOM 649 N N . PHE A 1 87 ? -11.429 7.349 1.013 1.00 93.75 87 PHE A N 1
ATOM 650 C CA . PHE A 1 87 ? -12.841 6.967 0.828 1.00 93.75 87 PHE A CA 1
ATOM 651 C C . PHE A 1 87 ? -13.783 8.153 0.553 1.00 93.75 87 PHE A C 1
ATOM 653 O O . PHE A 1 87 ? -14.924 7.965 0.117 1.00 93.75 87 PHE A O 1
ATOM 660 N N . GLY A 1 88 ? -13.335 9.378 0.823 1.00 90.25 88 GLY A N 1
ATOM 661 C CA . GLY A 1 88 ? -14.126 10.593 0.685 1.00 90.25 88 GLY A CA 1
ATOM 662 C C . GLY A 1 88 ? -15.107 10.862 1.842 1.00 90.25 88 GLY A C 1
ATOM 663 O O . GLY A 1 88 ? -15.422 10.000 2.666 1.00 90.25 88 GLY A O 1
ATOM 664 N N . PRO A 1 89 ? -15.665 12.085 1.903 1.00 90.19 89 PRO A N 1
ATOM 665 C CA . PRO A 1 89 ? -16.359 12.610 3.087 1.00 90.19 89 PRO A CA 1
ATOM 666 C C . PRO A 1 89 ? -17.700 11.932 3.406 1.00 90.19 89 PRO A C 1
ATOM 668 O O . PRO A 1 89 ? -18.254 12.138 4.485 1.00 90.19 89 PRO A O 1
ATOM 671 N N . ASN A 1 90 ? -18.243 11.152 2.469 1.00 91.12 90 ASN A N 1
ATOM 672 C CA . ASN A 1 90 ? -19.555 10.519 2.599 1.00 91.12 90 ASN A CA 1
ATOM 673 C C . ASN A 1 90 ? -19.485 9.091 3.154 1.00 91.12 90 ASN A C 1
ATOM 675 O O . ASN A 1 90 ? -20.531 8.494 3.414 1.00 91.12 90 ASN A O 1
ATOM 679 N N . VAL A 1 91 ? -18.286 8.533 3.334 1.00 93.38 91 VAL A N 1
ATOM 680 C CA . VAL A 1 91 ? -18.114 7.181 3.866 1.00 93.38 91 VAL A CA 1
ATOM 681 C C . VAL A 1 91 ? -17.973 7.249 5.390 1.00 93.38 91 VAL A C 1
ATOM 683 O O . VAL A 1 91 ? -17.050 7.880 5.905 1.00 93.38 91 VAL A O 1
ATOM 686 N N . PRO A 1 92 ? -18.892 6.635 6.155 1.00 93.06 92 PRO A N 1
ATOM 687 C CA . PRO A 1 92 ? -18.874 6.741 7.605 1.00 93.06 92 PRO A CA 1
ATOM 688 C C . PRO A 1 92 ? -17.792 5.850 8.228 1.00 93.06 92 PRO A C 1
ATOM 690 O O . PRO A 1 92 ? -17.772 4.636 8.033 1.00 93.06 92 PRO A O 1
ATOM 693 N N . PHE A 1 93 ? -16.960 6.455 9.076 1.00 97.00 93 PHE A N 1
ATOM 694 C CA . PHE A 1 93 ? -16.023 5.761 9.958 1.00 97.00 93 PHE A CA 1
ATOM 695 C C . PHE A 1 93 ? -16.503 5.852 11.411 1.00 97.00 93 PHE A C 1
ATOM 697 O O . PHE A 1 93 ? -16.832 6.934 11.908 1.00 97.00 93 PHE A O 1
ATOM 704 N N . ASN A 1 94 ? -16.538 4.716 12.114 1.00 96.50 94 ASN A N 1
ATOM 705 C CA . ASN A 1 94 ? -16.942 4.672 13.526 1.00 96.50 94 ASN A CA 1
ATOM 706 C C . ASN A 1 94 ? -15.811 5.105 14.467 1.00 96.50 94 ASN A C 1
ATOM 708 O O . ASN A 1 94 ? -16.063 5.581 15.578 1.00 96.50 94 ASN A O 1
ATOM 712 N N . ILE A 1 95 ? -14.567 4.938 14.021 1.00 97.12 95 ILE A N 1
ATOM 713 C CA . ILE A 1 95 ? -13.362 5.393 14.712 1.00 97.12 95 ILE A CA 1
ATOM 714 C C . ILE A 1 95 ? -12.952 6.786 14.217 1.00 97.12 95 ILE A C 1
ATOM 716 O O . ILE A 1 95 ? -13.237 7.164 13.086 1.00 97.12 95 ILE A O 1
ATOM 720 N N . LYS A 1 96 ? -12.286 7.565 15.072 1.00 97.50 96 LYS A N 1
ATOM 721 C CA . LYS A 1 96 ? -11.774 8.910 14.764 1.00 97.50 96 LYS A CA 1
ATOM 722 C C . LYS A 1 96 ? -10.286 9.012 15.114 1.00 97.50 96 LYS A C 1
ATOM 724 O O . LYS A 1 96 ? -9.915 8.482 16.165 1.00 97.50 96 LYS A O 1
ATOM 729 N N . PRO A 1 97 ? -9.477 9.796 14.373 1.00 98.00 97 PRO A N 1
ATOM 730 C CA . PRO A 1 97 ? -8.043 9.988 14.642 1.00 98.00 97 PRO A CA 1
ATOM 731 C C . PRO A 1 97 ? -7.709 10.280 16.110 1.00 98.00 97 PRO A C 1
ATOM 733 O O . PRO A 1 97 ? -6.868 9.626 16.724 1.00 98.00 97 PRO A O 1
ATOM 736 N N . LYS A 1 98 ? -8.476 11.173 16.751 1.00 97.62 98 LYS A N 1
ATOM 737 C CA . LYS A 1 98 ? -8.296 11.533 18.171 1.00 97.62 98 LYS A CA 1
ATOM 738 C C . LYS A 1 98 ? -8.388 10.359 19.158 1.00 97.62 98 LYS A C 1
ATOM 740 O O . LYS A 1 98 ? -7.903 10.472 20.279 1.00 97.62 98 LYS A O 1
ATOM 745 N N . GLN A 1 99 ? -9.046 9.258 18.786 1.00 97.69 99 GLN A N 1
ATOM 746 C CA . GLN A 1 99 ? -9.156 8.058 19.623 1.00 97.69 99 GLN A CA 1
ATOM 747 C C . GLN A 1 99 ? -7.887 7.193 19.577 1.00 97.69 99 GLN A C 1
ATOM 749 O O . GLN A 1 99 ? -7.767 6.275 20.392 1.00 97.69 99 GLN A O 1
ATOM 754 N N . LEU A 1 100 ? -6.966 7.472 18.648 1.00 97.94 100 LEU A N 1
ATOM 755 C CA . LEU A 1 100 ? -5.709 6.746 18.463 1.00 97.94 100 LEU A CA 1
ATOM 756 C C . LEU A 1 100 ? -4.503 7.454 19.103 1.00 97.94 100 LEU A C 1
ATOM 758 O O . LEU A 1 100 ? -3.505 6.803 19.364 1.00 97.94 100 LEU A O 1
ATOM 762 N N . VAL A 1 101 ? -4.609 8.744 19.452 1.00 96.62 101 VAL A N 1
ATOM 763 C CA . VAL A 1 101 ? -3.493 9.582 19.964 1.00 96.62 101 VAL A CA 1
ATOM 764 C C . VAL A 1 101 ? -2.765 8.995 21.182 1.00 96.62 101 VAL A C 1
ATOM 766 O O . VAL A 1 101 ? -1.585 9.251 21.379 1.00 96.62 101 VAL A O 1
ATOM 769 N N . LYS A 1 102 ? -3.466 8.235 22.030 1.00 95.38 102 LYS A N 1
ATOM 770 C CA . LYS A 1 102 ? -2.897 7.579 23.225 1.00 95.38 102 LYS A CA 1
ATOM 771 C C . LYS A 1 102 ? -2.963 6.053 23.154 1.00 95.38 102 LYS A C 1
ATOM 773 O O . LYS A 1 102 ? -2.855 5.393 24.182 1.00 95.38 102 LYS A O 1
ATOM 778 N N . ALA A 1 103 ? -3.293 5.504 21.990 1.00 96.94 103 ALA A N 1
ATOM 779 C CA . ALA A 1 103 ? -3.344 4.065 21.812 1.00 96.94 103 ALA A CA 1
ATOM 780 C C . ALA A 1 103 ? -1.935 3.554 21.504 1.00 96.94 103 ALA A C 1
ATOM 782 O O . ALA A 1 103 ? -1.235 4.140 20.684 1.00 96.94 103 ALA A O 1
ATOM 783 N N . GLU A 1 104 ? -1.556 2.447 22.137 1.00 97.12 104 GLU A N 1
ATOM 784 C CA . GLU A 1 104 ? -0.358 1.700 21.750 1.00 97.12 104 GLU A CA 1
ATOM 785 C C . GLU A 1 104 ? -0.455 1.258 20.276 1.00 97.12 104 GLU A C 1
ATOM 787 O O . GLU A 1 104 ? -1.574 0.978 19.821 1.00 97.12 104 GLU A O 1
ATOM 792 N N . PRO A 1 105 ? 0.671 1.129 19.544 1.00 97.06 105 PRO A N 1
ATOM 793 C CA . PRO A 1 105 ? 0.693 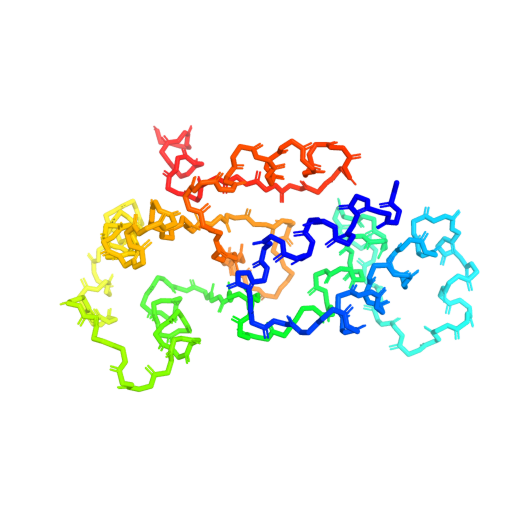0.804 18.114 1.00 97.06 105 PRO A CA 1
ATOM 794 C C . PRO A 1 105 ? -0.234 -0.344 17.705 1.00 97.06 105 PRO A C 1
ATOM 796 O O . PRO A 1 105 ? -1.128 -0.166 16.877 1.00 97.06 105 PRO A O 1
ATOM 799 N N . LEU A 1 106 ? -0.116 -1.495 18.375 1.00 97.81 106 LEU A N 1
ATOM 800 C CA . LEU A 1 106 ? -0.935 -2.673 18.082 1.00 97.81 106 LEU A CA 1
ATOM 801 C C . LEU A 1 106 ? -2.433 -2.417 18.306 1.00 97.81 106 LEU A C 1
ATOM 803 O O . LEU A 1 106 ? -3.279 -2.882 17.544 1.00 97.81 106 LEU A O 1
ATOM 807 N N . VAL A 1 107 ? -2.781 -1.649 19.342 1.00 98.31 107 VAL A N 1
ATOM 808 C CA . VAL A 1 107 ? -4.175 -1.296 19.642 1.00 98.31 107 VAL A CA 1
ATOM 809 C C . VAL A 1 107 ? -4.718 -0.321 18.600 1.00 98.31 107 VAL A C 1
ATOM 811 O O . VAL A 1 107 ? -5.882 -0.441 18.207 1.00 98.31 107 VAL A O 1
ATOM 814 N N . ALA A 1 108 ? -3.905 0.641 18.161 1.00 98.31 108 ALA A N 1
ATOM 815 C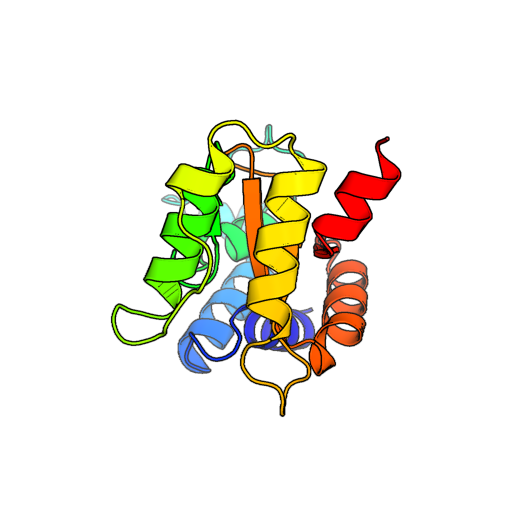 CA . ALA A 1 108 ? -4.284 1.606 17.140 1.00 98.31 108 ALA A CA 1
ATOM 816 C C . ALA A 1 108 ? -4.527 0.910 15.795 1.00 98.31 108 ALA A C 1
ATOM 818 O O . ALA A 1 108 ? -5.622 1.026 15.239 1.00 98.31 108 ALA A O 1
ATOM 819 N N . LEU A 1 109 ? -3.561 0.109 15.341 1.00 98.25 109 LEU A N 1
ATOM 820 C CA . LEU A 1 109 ? -3.629 -0.616 14.077 1.00 98.25 109 LEU A CA 1
ATOM 821 C C . LEU A 1 109 ? -4.772 -1.636 14.060 1.00 98.25 109 LEU A C 1
ATOM 823 O O . LEU A 1 109 ? -5.535 -1.692 13.099 1.00 98.25 109 LEU A O 1
ATOM 827 N N . ASN A 1 110 ? -4.994 -2.364 15.160 1.00 98.50 110 ASN A N 1
ATOM 828 C CA . ASN A 1 110 ? -6.132 -3.278 15.267 1.00 98.50 110 ASN A CA 1
ATOM 829 C C . ASN A 1 110 ? -7.480 -2.547 15.138 1.00 98.50 110 ASN A C 1
ATOM 831 O O . ASN A 1 110 ? -8.398 -3.054 14.499 1.00 98.50 110 ASN A O 1
ATOM 835 N N . ARG A 1 111 ? -7.629 -1.347 15.718 1.00 98.56 111 ARG A N 1
ATOM 836 C CA . ARG A 1 111 ? -8.867 -0.557 15.572 1.00 98.56 111 ARG A CA 1
ATOM 837 C C . ARG A 1 111 ? -9.093 -0.122 14.127 1.00 98.56 111 ARG A C 1
ATOM 839 O O . ARG A 1 111 ? -10.228 -0.211 13.661 1.00 98.56 111 ARG A O 1
ATOM 846 N N . ILE A 1 112 ? -8.037 0.319 13.441 1.00 98.56 112 ILE A N 1
ATOM 847 C CA . ILE A 1 112 ? -8.080 0.661 12.012 1.00 98.56 112 ILE A CA 1
ATOM 848 C C . ILE A 1 112 ? -8.509 -0.568 11.202 1.00 98.56 112 ILE A C 1
ATOM 850 O O . ILE A 1 112 ? -9.507 -0.511 10.487 1.00 98.56 112 ILE A O 1
ATOM 854 N N . GLN A 1 113 ? -7.841 -1.706 11.393 1.00 98.62 113 GLN A N 1
ATOM 855 C CA . GLN A 1 113 ? -8.140 -2.935 10.660 1.00 98.62 113 GLN A CA 1
ATOM 856 C C . GLN A 1 113 ? -9.565 -3.460 10.919 1.00 98.62 113 GLN A C 1
ATOM 858 O O . GLN A 1 113 ? -10.218 -3.943 9.996 1.00 98.62 113 GLN A O 1
ATOM 863 N N . VAL A 1 114 ? -10.095 -3.340 12.143 1.00 98.31 114 VAL A N 1
ATOM 864 C CA . VAL A 1 114 ? -11.493 -3.704 12.457 1.00 98.31 114 VAL A CA 1
ATOM 865 C C . VAL A 1 114 ? -12.494 -2.808 11.726 1.00 98.31 114 VAL A C 1
ATOM 867 O O . VAL A 1 114 ? -13.534 -3.284 11.272 1.00 98.31 114 VAL A O 1
ATOM 870 N N . GLN A 1 115 ? -12.207 -1.510 11.607 1.00 97.94 115 GLN A N 1
ATOM 871 C CA . GLN A 1 115 ? -13.046 -0.611 10.819 1.00 97.94 115 GLN A CA 1
ATOM 872 C C . GLN A 1 115 ? -13.011 -1.011 9.337 1.00 97.94 115 GLN A C 1
ATOM 874 O O . GLN A 1 115 ? -14.073 -1.200 8.744 1.00 97.94 115 GLN A O 1
ATOM 879 N N . LEU A 1 116 ? -11.818 -1.202 8.770 1.00 98.19 116 LEU A N 1
ATOM 880 C CA . LEU A 1 116 ? -11.609 -1.554 7.362 1.00 98.19 116 LEU A CA 1
ATOM 881 C C . LEU A 1 116 ? -12.242 -2.900 6.972 1.00 98.19 116 LEU A C 1
ATOM 883 O O . LEU A 1 116 ? -12.891 -2.997 5.932 1.00 98.19 116 LEU A O 1
ATOM 887 N N . SER A 1 117 ? -12.153 -3.921 7.829 1.00 97.56 117 SER A N 1
ATOM 888 C CA . SER A 1 117 ? -12.738 -5.244 7.555 1.00 97.56 117 SER A CA 1
ATOM 889 C C . SER A 1 117 ? -14.270 -5.246 7.545 1.00 97.56 117 SER A C 1
ATOM 891 O O . SER A 1 117 ? -14.899 -6.140 6.982 1.00 97.56 117 SER A O 1
ATOM 893 N N . SER A 1 118 ? -14.899 -4.237 8.154 1.00 95.94 118 SER A N 1
ATOM 894 C CA . SER A 1 118 ? -16.357 -4.090 8.162 1.00 95.94 118 SER A CA 1
ATOM 895 C C . SER A 1 118 ? -16.924 -3.446 6.889 1.00 95.94 118 SER A C 1
ATOM 897 O O . SER A 1 118 ? -18.140 -3.502 6.666 1.00 95.94 118 SER A O 1
ATOM 899 N N . MET A 1 119 ? -16.060 -2.839 6.071 1.00 94.88 119 MET A N 1
ATOM 900 C CA . MET A 1 119 ? -16.398 -2.087 4.862 1.00 94.88 119 MET A CA 1
ATOM 901 C C . MET A 1 119 ? -16.338 -2.993 3.628 1.00 94.88 119 MET A C 1
ATOM 903 O O . MET A 1 119 ? -15.523 -3.894 3.587 1.00 94.88 119 MET A O 1
ATOM 907 N N . ASN A 1 120 ? -17.188 -2.771 2.621 1.00 92.44 120 ASN A N 1
ATOM 908 C CA . ASN A 1 120 ? -17.222 -3.576 1.385 1.00 92.44 120 ASN A CA 1
ATOM 909 C C . ASN A 1 120 ? -17.185 -5.109 1.625 1.00 92.44 120 ASN A C 1
ATOM 911 O O . ASN A 1 120 ? -16.261 -5.821 1.229 1.00 92.44 120 ASN A O 1
ATOM 915 N N . LYS A 1 121 ? -18.209 -5.620 2.322 1.00 92.56 121 LYS A N 1
ATOM 916 C CA . LYS A 1 121 ? -18.279 -7.027 2.760 1.00 92.56 121 LYS A CA 1
ATOM 917 C C . LYS A 1 121 ? -18.293 -8.037 1.615 1.00 92.56 121 LYS A C 1
ATOM 919 O O . LYS A 1 121 ? -17.828 -9.154 1.815 1.00 92.56 121 LYS A O 1
ATOM 924 N N . ASP A 1 122 ? -18.798 -7.648 0.449 1.00 94.31 122 ASP A N 1
ATOM 925 C CA . ASP A 1 122 ? -18.844 -8.518 -0.730 1.00 94.31 122 ASP A CA 1
ATOM 926 C C . ASP A 1 122 ? -17.431 -8.848 -1.241 1.00 94.31 122 ASP A C 1
ATOM 928 O O . ASP A 1 122 ? -17.208 -9.933 -1.770 1.00 94.31 122 ASP A O 1
ATOM 932 N N . MET A 1 123 ? -16.465 -7.957 -0.987 1.00 96.50 123 MET A N 1
ATOM 933 C CA . MET A 1 123 ? -15.039 -8.140 -1.284 1.00 96.50 123 MET A CA 1
ATOM 934 C C . MET A 1 123 ? -14.226 -8.625 -0.068 1.00 96.50 123 MET A C 1
ATOM 936 O O . MET A 1 123 ? -12.996 -8.603 -0.073 1.00 96.50 123 MET A O 1
ATOM 940 N N . GLY A 1 124 ? -14.901 -9.064 1.001 1.00 96.50 124 GLY A N 1
ATOM 941 C CA . GLY A 1 124 ? -14.257 -9.600 2.202 1.00 96.50 124 GLY A CA 1
ATOM 942 C C . GLY A 1 124 ? -13.663 -8.557 3.152 1.00 96.50 124 GLY A C 1
ATOM 943 O O . GLY A 1 124 ? -12.903 -8.937 4.041 1.00 96.50 124 GLY A O 1
ATOM 944 N N . GLY A 1 125 ? -14.002 -7.271 3.013 1.00 97.44 125 GLY A N 1
ATOM 945 C CA . GLY A 1 125 ? -13.353 -6.215 3.793 1.00 97.44 125 GLY A CA 1
ATOM 946 C C . GLY A 1 125 ? -12.196 -5.551 3.056 1.00 97.44 125 GLY A C 1
ATOM 947 O O . GLY A 1 125 ? -11.763 -6.031 2.011 1.00 97.44 125 GLY A O 1
ATOM 948 N N . TYR A 1 126 ? -11.649 -4.486 3.638 1.00 98.38 126 TYR A N 1
ATOM 949 C CA . TYR A 1 126 ? -10.298 -4.029 3.309 1.00 98.38 126 TYR A CA 1
ATOM 950 C C . TYR A 1 126 ? -9.298 -4.543 4.343 1.00 98.38 126 TYR A C 1
ATOM 952 O O . TYR A 1 126 ? -9.575 -4.561 5.548 1.00 98.38 126 TYR A O 1
ATOM 960 N N . VAL A 1 127 ? -8.119 -4.921 3.871 1.00 98.69 127 VAL A N 1
ATOM 961 C CA . VAL A 1 127 ? -6.943 -5.244 4.674 1.00 98.69 127 VAL A CA 1
ATOM 962 C C . VAL A 1 127 ? -5.899 -4.169 4.425 1.00 98.69 127 VAL A C 1
ATOM 964 O O . VAL A 1 127 ? -5.604 -3.840 3.276 1.00 98.69 127 VAL A O 1
ATOM 967 N N . LEU A 1 128 ? -5.389 -3.596 5.512 1.00 98.62 128 LEU A N 1
ATOM 968 C CA . LEU A 1 128 ? -4.275 -2.662 5.460 1.00 98.62 128 LEU A CA 1
ATOM 969 C C . LEU A 1 128 ? -2.991 -3.477 5.313 1.00 98.62 128 LEU A C 1
ATOM 971 O O . LEU A 1 128 ? -2.692 -4.318 6.165 1.00 98.62 128 LEU A O 1
ATOM 975 N N . MET A 1 129 ? -2.270 -3.249 4.224 1.00 98.75 129 MET A N 1
ATOM 976 C CA . MET A 1 129 ? -1.039 -3.961 3.902 1.00 98.75 129 MET A CA 1
ATOM 977 C C . MET A 1 129 ? 0.129 -2.986 3.998 1.00 98.75 129 MET A C 1
ATOM 979 O O . MET A 1 129 ? 0.055 -1.919 3.389 1.00 98.75 129 MET A O 1
ATOM 983 N N . ASP A 1 130 ? 1.182 -3.353 4.723 1.00 98.56 130 ASP A N 1
ATOM 984 C CA . ASP A 1 130 ? 2.480 -2.688 4.590 1.00 98.56 130 ASP A CA 1
ATOM 985 C C . ASP A 1 130 ? 3.026 -3.005 3.193 1.00 98.56 130 ASP A C 1
ATOM 987 O O . ASP A 1 130 ? 2.821 -4.116 2.691 1.00 98.56 130 ASP A O 1
ATOM 991 N N . ILE A 1 131 ? 3.666 -2.034 2.542 1.00 98.38 131 ILE A N 1
ATOM 992 C CA . ILE A 1 131 ? 4.182 -2.18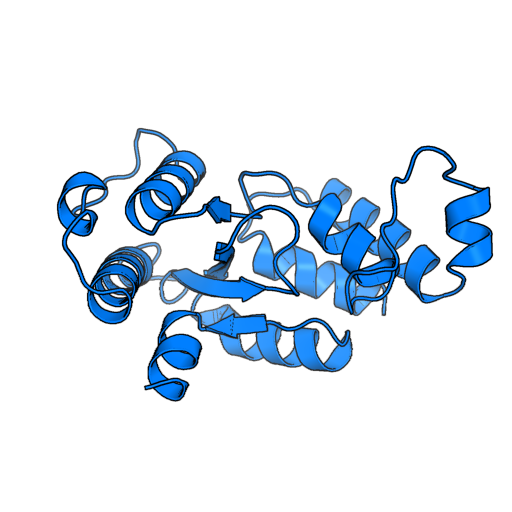5 1.176 1.00 98.38 131 ILE A CA 1
ATOM 993 C C . ILE A 1 131 ? 5.535 -1.499 1.014 1.00 98.38 131 ILE A C 1
ATOM 995 O O . ILE A 1 131 ? 5.666 -0.313 1.312 1.00 98.38 131 ILE A O 1
ATOM 999 N N . SER A 1 132 ? 6.499 -2.232 0.450 1.00 97.31 132 SER A N 1
ATOM 1000 C CA . SER A 1 132 ? 7.875 -1.788 0.194 1.00 97.31 132 SER A CA 1
ATOM 1001 C C . SER A 1 132 ? 8.598 -1.263 1.446 1.00 97.31 132 SER A C 1
ATOM 1003 O O . SER A 1 132 ? 8.071 -1.292 2.558 1.00 97.31 132 SER A O 1
ATOM 1005 N N . GLU A 1 133 ? 9.836 -0.806 1.269 1.00 94.00 133 GLU A N 1
ATOM 1006 C CA . GLU A 1 133 ? 10.526 -0.021 2.289 1.00 94.00 133 GLU A CA 1
ATOM 1007 C C . GLU A 1 133 ? 9.882 1.378 2.357 1.00 94.00 133 GLU A C 1
ATOM 1009 O O . GLU A 1 133 ? 9.657 1.996 1.307 1.00 94.00 133 GLU A O 1
ATOM 1014 N N . PRO A 1 134 ? 9.567 1.905 3.553 1.00 94.31 134 PRO A N 1
ATOM 1015 C CA . PRO A 1 134 ? 9.034 3.255 3.673 1.00 94.31 134 PRO A CA 1
ATOM 1016 C C . PRO A 1 134 ? 10.051 4.310 3.213 1.00 94.31 134 PRO A C 1
ATOM 1018 O O . PRO A 1 134 ? 11.191 4.321 3.677 1.00 94.31 134 PRO A O 1
ATOM 1021 N N . LEU A 1 135 ? 9.634 5.199 2.306 1.00 90.50 135 LEU A N 1
ATOM 1022 C CA . LEU A 1 135 ? 10.526 6.196 1.697 1.00 90.50 135 LEU A CA 1
ATOM 1023 C C . LEU A 1 135 ? 10.594 7.497 2.510 1.00 90.50 135 LEU A C 1
ATOM 1025 O O . LEU A 1 135 ? 11.657 7.884 2.990 1.00 90.50 135 LEU A O 1
ATOM 1029 N N . ASP A 1 136 ? 9.447 8.153 2.696 1.00 89.19 136 ASP A N 1
ATOM 1030 C CA . ASP A 1 136 ? 9.368 9.480 3.328 1.00 89.19 136 ASP A CA 1
ATOM 1031 C C . ASP A 1 136 ? 8.824 9.445 4.762 1.00 89.19 136 ASP A C 1
ATOM 1033 O O . ASP A 1 136 ? 9.143 10.303 5.588 1.00 89.19 136 ASP A O 1
ATOM 1037 N N . HIS A 1 137 ? 7.994 8.446 5.060 1.00 94.56 137 HIS A N 1
ATOM 1038 C CA . HIS A 1 137 ? 7.218 8.336 6.292 1.00 94.56 137 HIS A CA 1
ATOM 1039 C C . HIS A 1 137 ? 7.435 6.991 6.966 1.00 94.56 137 HIS A C 1
ATOM 1041 O O . HIS A 1 137 ? 7.785 6.014 6.319 1.00 94.56 137 HIS A O 1
ATOM 1047 N N . VAL A 1 138 ? 7.178 6.916 8.272 1.00 94.31 138 VAL A N 1
ATOM 1048 C CA . VAL A 1 138 ? 7.371 5.665 9.031 1.00 94.31 138 VAL A CA 1
ATOM 1049 C C . VAL A 1 138 ? 6.354 4.581 8.650 1.00 94.31 138 VAL A C 1
ATOM 1051 O O . VAL A 1 138 ? 6.666 3.395 8.714 1.00 94.31 138 VAL A O 1
ATOM 1054 N N . LEU A 1 139 ? 5.131 4.970 8.284 1.00 97.75 139 LEU A N 1
ATOM 1055 C CA . LEU A 1 139 ? 4.075 4.064 7.837 1.00 97.75 139 LEU A CA 1
ATOM 1056 C C . LEU A 1 139 ? 3.871 4.258 6.335 1.00 97.75 139 LEU A C 1
ATOM 1058 O O . LEU A 1 139 ? 3.650 5.385 5.893 1.00 97.75 139 LEU A O 1
ATOM 1062 N N . GLN A 1 140 ? 3.894 3.162 5.578 1.00 98.12 140 GLN A N 1
ATOM 1063 C CA . GLN A 1 140 ? 3.642 3.134 4.140 1.00 98.12 140 GLN A CA 1
ATOM 1064 C C . GLN A 1 140 ? 2.765 1.931 3.819 1.00 98.12 140 GLN A C 1
ATOM 1066 O O . GLN A 1 140 ? 3.179 0.782 3.963 1.00 98.12 140 GLN A O 1
ATOM 1071 N N . THR A 1 141 ? 1.520 2.204 3.437 1.00 98.56 141 THR A N 1
ATOM 1072 C CA . THR A 1 141 ? 0.490 1.171 3.348 1.00 98.56 141 THR A CA 1
ATOM 1073 C C . THR A 1 141 ? -0.395 1.331 2.123 1.00 98.56 141 THR A C 1
ATOM 1075 O O . THR A 1 141 ? -0.547 2.421 1.579 1.00 98.56 141 THR A O 1
ATOM 1078 N N . VAL A 1 142 ? -1.028 0.234 1.718 1.00 98.69 142 VAL A N 1
ATOM 1079 C CA . VAL A 1 142 ? -2.099 0.201 0.712 1.00 98.69 142 VAL A CA 1
ATOM 1080 C C . VAL A 1 142 ? -3.316 -0.527 1.273 1.00 98.69 142 VAL A C 1
ATOM 1082 O O . VAL A 1 142 ? -3.220 -1.330 2.208 1.00 98.69 142 VAL A O 1
ATOM 1085 N N . LEU A 1 143 ? -4.484 -0.261 0.691 1.00 98.50 143 LEU A N 1
ATOM 1086 C CA . LEU A 1 143 ? -5.714 -0.985 0.999 1.00 98.50 143 LEU A CA 1
ATOM 1087 C C . LEU A 1 143 ? -5.951 -2.059 -0.057 1.00 98.50 143 LEU A C 1
ATOM 1089 O O . LEU A 1 143 ? -6.072 -1.754 -1.240 1.00 98.50 143 LEU A O 1
ATOM 1093 N N . VAL A 1 144 ? -6.078 -3.309 0.380 1.00 98.56 144 VAL A N 1
A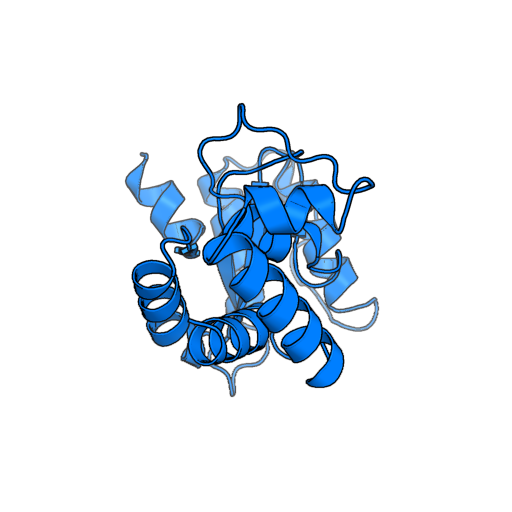TOM 1094 C CA . VAL A 1 144 ? -6.349 -4.460 -0.490 1.00 98.56 144 VAL A CA 1
ATOM 1095 C C . VAL A 1 144 ? -7.665 -5.104 -0.082 1.00 98.56 144 VAL A C 1
ATOM 1097 O O . VAL A 1 144 ? -7.957 -5.236 1.108 1.00 98.56 144 VAL A O 1
ATOM 1100 N N . TYR A 1 145 ? -8.474 -5.528 -1.051 1.00 98.50 145 TYR A N 1
ATOM 1101 C CA . TYR A 1 145 ? -9.670 -6.315 -0.757 1.00 98.50 145 TYR A CA 1
ATOM 1102 C C . TYR A 1 145 ? -9.323 -7.632 -0.064 1.00 98.50 145 TYR A C 1
ATOM 1104 O O . TYR A 1 145 ? -8.391 -8.326 -0.460 1.00 98.50 145 TYR A O 1
ATOM 1112 N N . GLY A 1 146 ? -10.110 -8.029 0.936 1.00 98.25 146 GLY A N 1
ATOM 1113 C CA . GLY A 1 146 ? -9.890 -9.260 1.697 1.00 98.25 146 GLY A CA 1
ATOM 1114 C C . GLY A 1 146 ? -9.811 -10.509 0.813 1.00 98.25 146 GLY A C 1
ATOM 1115 O O . GLY A 1 146 ? -8.998 -11.392 1.071 1.00 98.25 146 GLY A O 1
ATOM 1116 N N . THR A 1 147 ? -10.592 -10.560 -0.271 1.00 98.00 147 THR A N 1
ATOM 1117 C CA . THR A 1 147 ? -10.546 -11.653 -1.260 1.00 98.00 147 THR A CA 1
ATOM 1118 C C . THR A 1 147 ? -9.273 -11.685 -2.108 1.00 98.00 147 THR A C 1
ATOM 1120 O O . THR A 1 147 ? -8.993 -12.701 -2.738 1.00 98.00 147 THR A O 1
ATOM 1123 N N . ASP A 1 148 ? -8.516 -10.591 -2.139 1.00 98.44 148 ASP A N 1
ATOM 1124 C CA . ASP A 1 148 ? -7.353 -10.398 -3.004 1.00 98.44 148 ASP A CA 1
ATOM 1125 C C . ASP A 1 148 ? -6.013 -10.544 -2.268 1.00 98.44 148 ASP A C 1
ATOM 1127 O O . ASP A 1 148 ? -4.977 -10.684 -2.918 1.00 98.44 148 ASP A O 1
ATOM 1131 N N . VAL A 1 149 ? -6.023 -10.577 -0.930 1.00 98.38 149 VAL A N 1
ATOM 1132 C CA . VAL A 1 149 ? -4.816 -10.599 -0.080 1.00 98.38 149 VAL A CA 1
ATOM 1133 C C . VAL A 1 149 ? -3.856 -11.727 -0.455 1.00 98.38 149 VAL A C 1
ATOM 1135 O O . VAL A 1 149 ? -2.671 -11.479 -0.669 1.00 98.38 149 VAL A O 1
ATOM 1138 N N . GLU A 1 150 ? -4.352 -12.961 -0.587 1.00 98.38 150 GLU A N 1
ATOM 1139 C CA . GLU A 1 150 ? -3.503 -14.110 -0.936 1.00 98.38 150 GLU A CA 1
ATOM 1140 C C . GLU A 1 150 ? -2.813 -13.920 -2.290 1.00 98.38 150 GLU A C 1
ATOM 1142 O O . GLU A 1 150 ? -1.627 -14.223 -2.441 1.00 98.38 150 GLU A O 1
ATOM 1147 N N . ARG A 1 151 ? -3.538 -13.377 -3.276 1.00 98.56 151 ARG A N 1
ATOM 1148 C CA . ARG A 1 151 ? -2.987 -13.154 -4.612 1.00 98.56 151 ARG A CA 1
ATOM 1149 C C . ARG A 1 151 ? -1.972 -12.017 -4.616 1.00 98.56 151 ARG A C 1
ATOM 1151 O O . ARG A 1 151 ? -0.928 -12.165 -5.246 1.00 98.56 151 ARG A O 1
ATOM 1158 N N . VAL A 1 152 ? -2.245 -10.931 -3.897 1.00 98.56 152 VAL A N 1
ATOM 1159 C CA . VAL A 1 152 ? -1.322 -9.796 -3.761 1.00 98.56 152 VAL A CA 1
ATOM 1160 C C . VAL A 1 152 ? -0.011 -10.222 -3.113 1.00 98.56 152 VAL A C 1
ATOM 1162 O O . VAL A 1 152 ? 1.046 -9.900 -3.642 1.00 98.56 152 VAL A O 1
ATOM 1165 N N . MET A 1 153 ? -0.055 -11.007 -2.033 1.00 98.75 153 MET A N 1
ATOM 1166 C CA . MET A 1 153 ? 1.168 -11.513 -1.397 1.00 98.75 153 MET A CA 1
ATOM 1167 C C . MET A 1 153 ? 1.966 -12.430 -2.332 1.00 98.75 153 MET A C 1
ATOM 1169 O O . MET A 1 153 ? 3.188 -12.326 -2.407 1.00 98.75 153 MET A O 1
ATOM 1173 N N . ALA A 1 154 ? 1.291 -13.298 -3.094 1.00 98.69 154 ALA A N 1
ATOM 1174 C CA . ALA A 1 154 ? 1.962 -14.142 -4.083 1.00 98.69 154 ALA A CA 1
ATOM 1175 C C . ALA A 1 154 ? 2.638 -13.317 -5.195 1.00 98.69 154 ALA A C 1
ATOM 1177 O O . ALA A 1 154 ? 3.749 -13.645 -5.609 1.00 98.69 154 ALA A O 1
ATOM 1178 N N . LEU A 1 155 ? 1.987 -12.244 -5.658 1.00 98.69 155 LEU A N 1
ATOM 1179 C CA . LEU A 1 155 ? 2.557 -11.305 -6.628 1.00 98.69 155 LEU A CA 1
ATOM 1180 C C . LEU A 1 155 ? 3.730 -10.517 -6.040 1.00 98.69 155 LEU A C 1
ATOM 1182 O O . LEU A 1 155 ? 4.735 -10.364 -6.722 1.00 98.69 155 LEU A O 1
ATOM 1186 N N . GLY A 1 156 ? 3.649 -10.076 -4.782 1.00 98.25 156 GLY A N 1
ATOM 1187 C CA . GLY A 1 156 ? 4.764 -9.417 -4.097 1.00 98.25 156 GLY A CA 1
ATOM 1188 C C . GLY A 1 156 ? 6.017 -10.291 -4.077 1.00 98.25 156 GLY A C 1
ATOM 1189 O O . GLY A 1 156 ? 7.085 -9.849 -4.489 1.00 98.25 156 GLY A O 1
ATOM 1190 N N . VAL A 1 157 ? 5.873 -11.579 -3.742 1.00 98.19 157 VAL A N 1
ATOM 1191 C CA . VAL A 1 157 ? 6.978 -12.554 -3.816 1.00 98.19 157 VAL A CA 1
ATOM 1192 C C . VAL A 1 157 ? 7.514 -12.712 -5.243 1.00 98.19 157 VAL A C 1
ATOM 1194 O O . VAL A 1 157 ? 8.726 -12.768 -5.434 1.00 98.19 157 VAL A O 1
ATOM 1197 N N . GLU A 1 158 ? 6.637 -12.788 -6.248 1.00 97.88 158 GLU A N 1
ATOM 1198 C CA . GLU A 1 158 ? 7.038 -12.899 -7.659 1.00 97.88 158 GLU A CA 1
ATOM 1199 C C . GLU A 1 158 ? 7.824 -11.669 -8.142 1.00 97.88 158 GLU A C 1
ATOM 1201 O O . GLU A 1 158 ? 8.785 -11.803 -8.901 1.00 97.88 158 GLU A O 1
ATOM 1206 N N . LEU A 1 159 ? 7.406 -10.481 -7.708 1.00 97.69 159 LEU A N 1
ATOM 1207 C CA . LEU A 1 159 ? 7.968 -9.189 -8.097 1.00 97.69 159 LEU A CA 1
ATOM 1208 C C . LEU A 1 159 ? 9.168 -8.773 -7.234 1.00 97.69 159 LEU A C 1
ATOM 1210 O O . LEU A 1 159 ? 9.891 -7.854 -7.608 1.00 97.69 159 LEU A O 1
ATOM 1214 N N . GLY A 1 160 ? 9.387 -9.445 -6.102 1.00 96.88 160 GLY A N 1
ATOM 1215 C CA . GLY A 1 160 ? 10.379 -9.050 -5.105 1.00 96.88 160 GLY A CA 1
ATOM 1216 C C . GLY A 1 160 ? 9.990 -7.799 -4.312 1.00 96.88 160 GLY A C 1
ATOM 1217 O O . GLY A 1 160 ? 10.875 -7.169 -3.751 1.00 96.88 160 GLY A O 1
ATOM 1218 N N . ILE A 1 161 ? 8.700 -7.454 -4.266 1.00 97.94 161 ILE A N 1
ATOM 1219 C CA . ILE A 1 161 ? 8.166 -6.299 -3.533 1.00 97.94 161 ILE A CA 1
ATOM 1220 C C . ILE A 1 161 ? 7.635 -6.790 -2.188 1.00 97.94 161 ILE A C 1
ATOM 1222 O O . ILE A 1 161 ? 6.785 -7.688 -2.140 1.00 97.94 161 ILE A O 1
ATOM 1226 N N . LEU A 1 162 ? 8.114 -6.193 -1.094 1.00 97.25 162 LEU A N 1
ATOM 1227 C CA . LEU A 1 162 ? 7.583 -6.477 0.238 1.00 97.25 162 LEU A CA 1
ATOM 1228 C C . LEU A 1 162 ? 6.107 -6.072 0.285 1.00 97.25 162 LEU A C 1
ATOM 1230 O O . LEU A 1 162 ? 5.764 -4.927 -0.001 1.00 97.25 162 LEU A O 1
ATOM 1234 N N . ILE A 1 163 ? 5.232 -7.007 0.647 1.00 98.38 163 ILE A N 1
ATOM 1235 C CA . ILE A 1 163 ? 3.833 -6.707 0.931 1.00 98.38 163 ILE A CA 1
ATOM 1236 C C . ILE A 1 163 ? 3.268 -7.718 1.924 1.00 98.38 163 ILE A C 1
ATOM 1238 O O . ILE A 1 163 ? 3.307 -8.929 1.694 1.00 98.38 163 ILE A O 1
ATOM 1242 N N . GLU A 1 164 ? 2.734 -7.233 3.039 1.00 98.31 164 GLU A N 1
ATOM 1243 C CA . GLU A 1 164 ? 2.189 -8.095 4.087 1.00 98.31 164 GLU A CA 1
ATOM 1244 C C . GLU A 1 164 ? 1.088 -7.400 4.901 1.00 98.31 164 GLU A C 1
ATOM 1246 O O . GLU A 1 164 ? 1.045 -6.173 4.954 1.00 98.31 164 GLU A O 1
ATOM 1251 N N . PRO A 1 165 ? 0.158 -8.143 5.531 1.00 98.62 165 PRO A N 1
ATOM 1252 C CA . PRO A 1 165 ? -0.876 -7.537 6.362 1.00 98.62 165 PRO A CA 1
ATOM 1253 C C . PRO A 1 165 ? -0.259 -6.815 7.565 1.00 98.62 165 PRO A C 1
ATOM 1255 O O . PRO A 1 165 ? 0.280 -7.459 8.468 1.00 98.62 165 PRO A O 1
ATOM 1258 N N . ALA A 1 166 ? -0.419 -5.492 7.626 1.00 98.44 166 ALA A N 1
ATOM 1259 C CA . ALA A 1 166 ? 0.277 -4.634 8.587 1.00 98.44 166 ALA A CA 1
ATOM 1260 C C . ALA A 1 166 ? 0.021 -5.044 10.046 1.00 98.44 166 ALA A C 1
ATOM 1262 O O . ALA A 1 166 ? 0.903 -5.033 10.907 1.00 98.44 166 ALA A O 1
ATOM 1263 N N . LEU A 1 167 ? -1.217 -5.455 10.349 1.00 98.31 167 LEU A N 1
ATOM 1264 C CA . LEU A 1 167 ? -1.582 -5.902 11.692 1.00 98.31 167 LEU A CA 1
ATOM 1265 C C . LEU A 1 167 ? -0.845 -7.184 12.102 1.00 98.31 167 LEU A C 1
ATOM 1267 O O . LEU A 1 167 ? -0.487 -7.329 13.271 1.00 98.31 167 LEU A O 1
ATOM 1271 N N . GLU A 1 168 ? -0.655 -8.120 11.176 1.00 98.00 168 GLU A N 1
ATOM 1272 C CA . GLU A 1 168 ? 0.009 -9.389 11.474 1.00 98.00 168 GLU A CA 1
ATOM 1273 C C . GLU A 1 168 ? 1.530 -9.223 11.518 1.00 98.00 168 GLU A C 1
ATOM 1275 O O . GLU A 1 168 ? 2.160 -9.762 12.429 1.00 98.00 168 GLU A O 1
ATOM 1280 N N . ALA A 1 169 ? 2.091 -8.389 10.637 1.00 96.94 169 ALA A N 1
ATOM 1281 C CA . ALA A 1 169 ? 3.492 -7.983 10.679 1.00 96.94 169 ALA A CA 1
ATOM 1282 C C . ALA A 1 169 ? 3.849 -7.354 12.035 1.00 96.94 169 ALA A C 1
ATOM 1284 O O . ALA A 1 169 ? 4.785 -7.791 12.706 1.00 96.94 169 ALA A O 1
ATOM 1285 N N . LEU A 1 170 ? 3.031 -6.411 12.518 1.00 96.94 170 LEU A N 1
ATOM 1286 C CA . LEU A 1 170 ? 3.248 -5.774 13.817 1.00 96.94 170 LEU A CA 1
ATOM 1287 C C . LEU A 1 170 ? 3.127 -6.755 14.993 1.00 96.94 170 LEU A C 1
ATOM 1289 O O . LEU A 1 170 ? 3.870 -6.646 15.966 1.00 96.94 170 LEU A O 1
ATOM 1293 N N . LYS A 1 171 ? 2.210 -7.729 14.933 1.00 96.75 171 LYS A N 1
ATOM 1294 C CA . LYS A 1 171 ? 2.102 -8.766 15.977 1.00 96.75 171 LYS A CA 1
ATOM 1295 C C . LYS A 1 171 ? 3.329 -9.669 16.028 1.00 96.75 171 LYS A C 1
ATOM 1297 O O . LYS A 1 171 ? 3.670 -10.126 17.111 1.00 96.75 171 LYS A O 1
ATOM 1302 N N . ALA A 1 172 ? 3.964 -9.944 14.891 1.00 95.62 172 ALA A N 1
ATOM 1303 C CA . ALA A 1 172 ? 5.142 -10.805 14.824 1.00 95.62 172 ALA A CA 1
ATOM 1304 C C . ALA A 1 172 ? 6.406 -10.158 15.424 1.00 95.62 172 ALA A C 1
ATOM 1306 O O . ALA A 1 172 ? 7.373 -10.861 15.711 1.00 95.62 172 ALA A O 1
ATOM 1307 N N . GLN A 1 173 ? 6.400 -8.837 15.623 1.00 91.31 173 GLN A N 1
ATOM 1308 C CA . GLN A 1 173 ? 7.520 -8.065 16.176 1.00 91.31 173 GLN A CA 1
ATOM 1309 C C . GLN A 1 173 ? 7.494 -7.942 17.713 1.00 91.31 173 GLN A C 1
ATOM 1311 O O . GLN A 1 173 ? 8.428 -7.383 18.292 1.00 91.31 173 GLN A O 1
ATOM 1316 N N . ILE A 1 174 ? 6.436 -8.429 18.373 1.00 77.19 174 ILE A N 1
ATOM 1317 C CA . ILE A 1 174 ? 6.187 -8.301 19.823 1.00 77.19 174 ILE A CA 1
ATOM 1318 C C . ILE A 1 174 ? 6.345 -9.661 20.504 1.00 77.19 174 ILE A C 1
ATOM 1320 O O . ILE A 1 174 ? 6.985 -9.701 21.581 1.00 77.19 174 ILE A O 1
#

Foldseek 3Di:
DLVLQLVLLCQLCVPVDDSVLSNVLSVLLVVCVVDVVVSCVVVVVDPDDPVFPDGVSLVSNQVSDDLLRKQAAQFLLSSVVSPDPSVHDPDDFPDHSVVRPPPDPLRSLVSVQVRQQVPPVVLRGWFWKQKADDDPYPGITTTGRPNCQVVNCVSCVVVVIDIGRPSVVVVVVD

Organism: NCBI:txid158627

Radius of gyration: 16.29 Å; chains: 1; bounding box: 40×28×44 Å

Secondary structure (DSSP, 8-state):
-HHHHHHHHHHHTTTSS-HHHHHHHHHHHHHHHH-HHHHHHH-TT----TTSSS-HHHHHHHHHS-TTTSEEESSHHHHHHHHHHHH-TTS--SS-GGGTTTS-HHHHHHHHHHHHHTS-GGGT-EEEEEESS-SSSSEEEEEEETTTHHHHHHHHHHHT--EEEHHHHHHHT-

pLDDT: mean 96.63, std 2.74, range [77.19, 98.81]

Sequence (174 aa):
MNASLIEFISKISSGCMSDEEIGKIADEAAQAYADPDAFLTANPDINFDDTFPIPLGEWVVIGSLPDTVLLQADTYPDLLTEIMASFGPNVPFNIKPKQLVKAEPLVALNRIQVQLSSMNKDMGGYVLMDISEPLDHVLQTVLVYGTDVERVMALGVELGILIEPALEALKAQI